Protein AF-A0A3M0IWQ0-F1 (afdb_monomer_lite)

Structure (mmCIF, N/CA/C/O backbone):
data_AF-A0A3M0IWQ0-F1
#
_entry.id   AF-A0A3M0IWQ0-F1
#
loop_
_atom_site.group_PDB
_atom_site.id
_atom_site.type_symbol
_atom_site.label_atom_id
_atom_site.label_alt_id
_atom_site.label_comp_id
_atom_site.label_asym_id
_atom_site.label_entity_id
_atom_site.label_seq_id
_atom_site.pdbx_PDB_ins_code
_atom_site.Cartn_x
_atom_site.Cartn_y
_atom_site.Cartn_z
_atom_site.occupancy
_atom_site.B_iso_or_equiv
_atom_site.auth_seq_id
_atom_site.auth_comp_id
_atom_site.auth_asym_id
_atom_site.auth_atom_id
_atom_site.pdbx_PDB_model_num
ATOM 1 N N . MET A 1 1 ? 61.496 66.766 -21.892 1.00 37.38 1 MET A N 1
ATOM 2 C CA . MET A 1 1 ? 60.465 66.316 -22.850 1.00 37.38 1 MET A CA 1
ATOM 3 C C . MET A 1 1 ? 60.950 65.043 -23.532 1.00 37.38 1 MET A C 1
ATOM 5 O O . MET A 1 1 ? 62.005 65.074 -24.144 1.00 37.38 1 MET A O 1
ATOM 9 N N . ALA A 1 2 ? 60.174 63.970 -23.352 1.00 43.50 2 ALA A N 1
ATOM 10 C CA . ALA A 1 2 ? 60.081 62.720 -24.117 1.00 43.50 2 ALA A CA 1
ATOM 11 C C . ALA A 1 2 ? 61.337 61.845 -24.341 1.00 43.50 2 ALA A C 1
ATOM 13 O O . ALA A 1 2 ? 62.188 62.083 -25.192 1.00 43.50 2 ALA A O 1
ATOM 14 N N . GLU A 1 3 ? 61.342 60.748 -23.589 1.00 39.88 3 GLU A N 1
ATOM 15 C CA . GLU A 1 3 ? 62.288 59.640 -23.549 1.00 39.88 3 GLU A CA 1
ATOM 16 C C . GLU A 1 3 ? 62.087 58.653 -24.719 1.00 39.88 3 GLU A C 1
ATOM 18 O O . GLU A 1 3 ? 60.965 58.367 -25.150 1.00 39.88 3 GLU A O 1
ATOM 23 N N . ARG A 1 4 ? 63.199 58.125 -25.246 1.00 42.75 4 ARG A N 1
ATOM 24 C CA . ARG A 1 4 ? 63.265 57.154 -26.352 1.00 42.75 4 ARG A CA 1
ATOM 25 C C . ARG A 1 4 ? 62.493 55.865 -26.026 1.00 42.75 4 ARG A C 1
ATOM 27 O O . ARG A 1 4 ? 62.907 55.090 -25.167 1.00 42.75 4 ARG A O 1
ATOM 34 N N . ARG A 1 5 ? 61.450 55.552 -26.805 1.00 49.12 5 ARG A N 1
ATOM 35 C CA . ARG A 1 5 ? 60.802 54.227 -26.804 1.00 49.12 5 ARG A CA 1
ATOM 36 C C . ARG A 1 5 ? 61.726 53.169 -27.420 1.00 49.12 5 ARG A C 1
ATOM 38 O O . ARG A 1 5 ? 62.010 53.195 -28.615 1.00 49.12 5 ARG A O 1
ATOM 45 N N . ARG A 1 6 ? 62.164 52.212 -26.597 1.00 47.81 6 ARG A N 1
ATOM 46 C CA . ARG A 1 6 ? 62.805 50.962 -27.031 1.00 47.81 6 ARG A CA 1
ATOM 47 C C . ARG A 1 6 ? 61.795 50.067 -27.756 1.00 47.81 6 ARG A C 1
ATOM 49 O O . ARG A 1 6 ? 60.733 49.762 -27.220 1.00 47.81 6 ARG A O 1
ATOM 56 N N . GLN A 1 7 ? 62.182 49.585 -28.935 1.00 51.59 7 GLN A N 1
ATOM 57 C CA . GLN A 1 7 ? 61.605 48.400 -29.567 1.00 51.59 7 GLN A CA 1
ATOM 58 C C . GLN A 1 7 ? 61.830 47.169 -28.676 1.00 51.59 7 GLN A C 1
ATOM 60 O O . GLN A 1 7 ? 62.952 46.909 -28.239 1.00 51.59 7 GLN A O 1
ATOM 65 N N . ARG A 1 8 ? 60.780 46.371 -28.466 1.00 42.50 8 ARG A N 1
ATOM 66 C CA . ARG A 1 8 ? 60.897 44.967 -28.059 1.00 42.50 8 ARG A CA 1
ATOM 67 C C . ARG A 1 8 ? 60.155 44.096 -29.071 1.00 42.50 8 ARG A C 1
ATOM 69 O O . ARG A 1 8 ? 58.931 44.073 -29.100 1.00 42.50 8 ARG A O 1
ATOM 76 N N . ARG A 1 9 ? 60.934 43.397 -29.902 1.00 49.44 9 ARG A N 1
ATOM 77 C CA . ARG A 1 9 ? 60.542 42.152 -30.576 1.00 49.44 9 ARG A CA 1
ATOM 78 C C . ARG A 1 9 ? 60.331 41.081 -29.498 1.00 49.44 9 ARG A C 1
ATOM 80 O O . ARG A 1 9 ? 61.220 40.892 -28.672 1.00 49.44 9 ARG A O 1
ATOM 87 N N . GLY A 1 10 ? 59.196 40.389 -29.532 1.00 42.06 10 GLY A N 1
ATOM 88 C CA . GLY A 1 10 ? 58.926 39.164 -28.772 1.00 42.06 10 GLY A CA 1
ATOM 89 C C . GLY A 1 10 ? 58.498 38.045 -29.737 1.00 42.06 10 GLY A C 1
ATOM 90 O O . GLY A 1 10 ? 57.738 38.346 -30.658 1.00 42.06 10 GLY A O 1
ATOM 91 N N . PRO A 1 11 ? 59.020 36.811 -29.608 1.00 47.66 11 PRO A N 1
ATOM 92 C CA . PRO A 1 11 ? 58.882 35.750 -30.610 1.00 47.66 11 PRO A CA 1
ATOM 93 C C . PRO A 1 11 ? 57.667 34.831 -30.388 1.00 47.66 11 PRO A C 1
ATOM 95 O O . PRO A 1 11 ? 57.189 34.713 -29.268 1.00 47.66 11 PRO A O 1
ATOM 98 N N . GLY A 1 12 ? 57.269 34.145 -31.474 1.00 43.75 12 GLY A N 1
ATOM 99 C CA . GLY A 1 12 ? 56.765 32.757 -31.545 1.00 43.75 12 GLY A CA 1
ATOM 100 C C . GLY A 1 12 ? 55.550 32.397 -30.678 1.00 43.75 12 GLY A C 1
ATOM 101 O O . GLY A 1 12 ? 55.627 32.357 -29.464 1.00 43.75 12 GLY A O 1
ATOM 102 N N . GLY A 1 13 ? 54.385 32.058 -31.225 1.00 57.12 13 GLY A N 1
ATOM 103 C CA . GLY A 1 13 ? 54.230 31.021 -32.242 1.00 57.12 13 GLY A CA 1
ATOM 104 C C . GLY A 1 13 ? 54.099 29.638 -31.595 1.00 57.12 13 GLY A C 1
ATOM 105 O O . GLY A 1 13 ? 55.057 28.882 -31.589 1.00 57.12 13 GLY A O 1
ATOM 106 N N . GLY A 1 14 ? 52.903 29.355 -31.063 1.00 56.69 14 GLY A N 1
ATOM 107 C CA . GLY A 1 14 ? 52.208 28.060 -31.093 1.00 56.69 14 GLY A CA 1
ATOM 108 C C . GLY A 1 14 ? 52.887 26.807 -30.528 1.00 56.69 14 GLY A C 1
ATOM 109 O O . GLY A 1 14 ? 53.815 26.280 -31.127 1.00 56.69 14 GLY A O 1
ATOM 110 N N . ARG A 1 15 ? 52.279 26.236 -29.473 1.00 59.25 15 ARG A N 1
ATOM 111 C CA . ARG A 1 15 ? 51.846 24.819 -29.364 1.00 59.25 15 ARG A CA 1
ATOM 112 C C . ARG A 1 15 ? 51.440 24.500 -27.917 1.00 59.25 15 ARG A C 1
ATOM 114 O O . ARG A 1 15 ? 52.221 23.966 -27.144 1.00 59.25 15 ARG A O 1
ATOM 121 N N . ALA A 1 16 ? 50.190 24.795 -27.567 1.00 53.25 16 ALA A N 1
ATOM 122 C CA . ALA A 1 16 ? 49.563 24.375 -26.308 1.00 53.25 16 ALA A CA 1
ATOM 123 C C . ALA A 1 16 ? 48.315 23.515 -26.587 1.00 53.25 16 ALA A C 1
ATOM 125 O O . ALA A 1 16 ? 47.243 23.746 -26.043 1.00 53.25 16 ALA A O 1
ATOM 126 N N . LEU A 1 17 ? 48.446 22.539 -27.491 1.00 55.97 17 LEU A N 1
ATOM 127 C CA . LEU A 1 17 ? 47.369 21.616 -27.867 1.00 55.97 17 LEU A CA 1
ATOM 128 C C . LEU A 1 17 ? 47.267 20.297 -27.057 1.00 55.97 17 LEU A C 1
ATOM 130 O O . LEU A 1 17 ? 46.239 19.645 -27.215 1.00 55.97 17 LEU A O 1
ATOM 134 N N . PRO A 1 18 ? 48.212 19.855 -26.189 1.00 57.06 18 PRO A N 1
ATOM 135 C CA . PRO A 1 18 ? 48.059 18.534 -25.568 1.00 57.06 18 PRO A CA 1
ATOM 136 C C . PRO A 1 18 ? 47.110 18.529 -24.356 1.00 57.06 18 PRO A C 1
ATOM 138 O O . PRO A 1 18 ? 46.423 17.538 -24.132 1.00 57.06 18 PRO A O 1
ATOM 141 N N . ALA A 1 19 ? 47.013 19.628 -23.597 1.00 57.28 19 ALA A N 1
ATOM 142 C CA . ALA A 1 19 ? 46.217 19.665 -22.363 1.00 57.28 19 ALA A CA 1
ATOM 143 C C . ALA A 1 19 ? 44.699 19.741 -22.615 1.00 57.28 19 ALA A C 1
ATOM 145 O O . ALA A 1 19 ? 43.927 19.072 -21.934 1.00 57.28 19 ALA A O 1
ATOM 146 N N . ALA A 1 20 ? 44.266 20.498 -23.630 1.00 57.91 20 ALA A N 1
ATOM 147 C CA . ALA A 1 20 ? 42.854 20.568 -24.011 1.00 57.91 20 ALA A CA 1
ATOM 148 C C . ALA A 1 20 ? 42.350 19.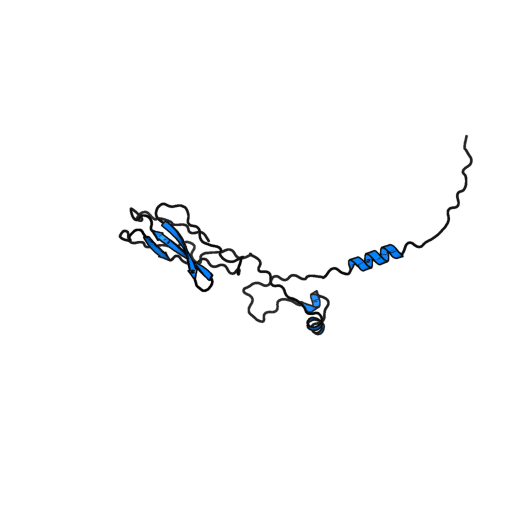234 -24.596 1.00 57.91 20 ALA A C 1
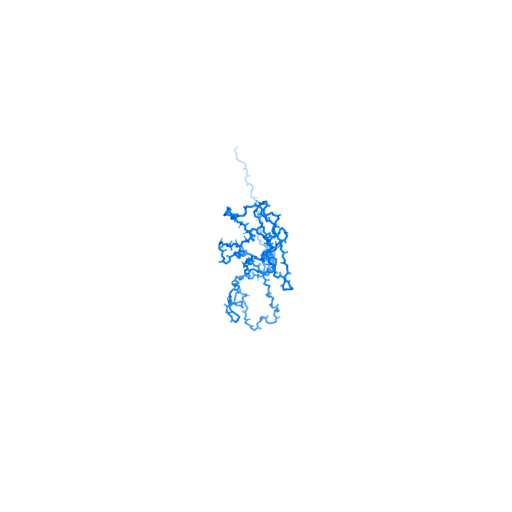ATOM 150 O O . ALA A 1 20 ? 41.227 18.825 -24.316 1.00 57.91 20 ALA A O 1
ATOM 151 N N . LEU A 1 21 ? 43.200 18.517 -25.343 1.00 57.03 21 LEU A N 1
ATOM 152 C CA . LEU A 1 21 ? 42.864 17.202 -25.897 1.00 57.03 21 LEU A CA 1
ATOM 153 C C . LEU A 1 21 ? 42.674 16.141 -24.798 1.00 57.03 21 LEU A C 1
ATOM 155 O O . LEU A 1 21 ? 41.766 15.318 -24.884 1.00 57.03 21 LEU A O 1
ATOM 159 N N . LEU A 1 22 ? 43.512 16.184 -23.755 1.00 57.31 22 LEU A N 1
ATOM 160 C CA . LEU A 1 22 ? 43.433 15.285 -22.598 1.00 57.31 22 LEU A CA 1
ATOM 161 C C . LEU A 1 22 ? 42.191 15.551 -21.733 1.00 57.31 22 LEU A C 1
ATOM 163 O O . LEU A 1 22 ? 41.568 14.603 -21.261 1.00 57.31 22 LEU A O 1
ATOM 167 N N . LEU A 1 23 ? 41.777 16.814 -21.587 1.00 55.50 23 LEU A N 1
ATOM 168 C CA . LEU A 1 23 ? 40.557 17.174 -20.857 1.00 55.50 23 LEU A CA 1
ATOM 169 C C . LEU A 1 23 ? 39.285 16.689 -21.583 1.00 55.50 23 LEU A C 1
ATOM 171 O O . LEU A 1 23 ? 38.372 16.169 -20.948 1.00 55.50 23 LEU A O 1
ATOM 175 N N . CYS A 1 24 ? 39.250 16.762 -22.921 1.00 57.12 24 CYS A N 1
ATOM 176 C CA . CYS A 1 24 ? 38.143 16.227 -23.725 1.00 57.12 24 CYS A CA 1
ATOM 177 C C . CYS A 1 24 ? 38.021 14.695 -23.657 1.00 57.12 24 CYS A C 1
ATOM 179 O O . CYS A 1 24 ? 36.914 14.165 -23.757 1.00 57.12 24 CYS A O 1
ATOM 181 N N . LEU A 1 25 ? 39.140 13.982 -23.480 1.00 55.84 25 LEU A N 1
ATOM 182 C CA . LEU A 1 25 ? 39.154 12.525 -23.312 1.00 55.84 25 LEU A CA 1
ATOM 183 C C . LEU A 1 25 ? 38.606 12.091 -21.944 1.00 55.84 25 LEU A C 1
ATOM 185 O O . LEU A 1 25 ? 38.001 11.028 -21.849 1.00 55.84 25 LEU A O 1
ATOM 189 N N . TRP A 1 26 ? 38.755 12.918 -20.906 1.00 50.62 26 TRP A N 1
ATOM 190 C CA . TRP A 1 26 ? 38.208 12.642 -19.571 1.00 50.62 26 TRP A CA 1
ATOM 191 C C . TRP A 1 26 ? 36.721 12.992 -19.421 1.00 50.62 26 TRP A C 1
ATOM 193 O O . TRP A 1 26 ? 36.046 12.395 -18.589 1.00 50.62 26 TRP A O 1
ATOM 203 N N . CYS A 1 27 ? 36.164 13.874 -20.256 1.00 55.34 27 CYS A N 1
ATOM 204 C CA . CYS A 1 27 ? 34.731 14.198 -20.209 1.00 55.34 27 CYS A CA 1
ATOM 205 C C . CYS A 1 27 ? 33.805 13.098 -20.763 1.00 55.34 27 CYS A C 1
ATOM 207 O O . CYS A 1 27 ? 32.608 13.140 -20.503 1.00 55.34 27 CYS A O 1
ATOM 209 N N . ARG A 1 28 ? 34.314 12.127 -21.535 1.00 52.53 28 ARG A N 1
ATOM 210 C CA . ARG A 1 28 ? 33.475 11.135 -22.245 1.00 52.53 28 ARG A CA 1
ATOM 211 C C . ARG A 1 28 ? 33.189 9.839 -21.482 1.00 52.53 28 ARG A C 1
ATOM 213 O O . ARG A 1 28 ? 32.497 8.983 -22.016 1.00 52.53 28 ARG A O 1
ATOM 220 N N . ALA A 1 29 ? 33.709 9.671 -20.269 1.00 57.00 29 ALA A N 1
ATOM 221 C CA . ALA A 1 29 ? 33.564 8.425 -19.509 1.00 57.00 29 ALA A CA 1
ATOM 222 C C . ALA A 1 29 ? 32.453 8.469 -18.440 1.00 57.00 29 ALA A C 1
ATOM 224 O O . ALA A 1 29 ? 32.480 7.678 -17.500 1.00 57.00 29 ALA A O 1
ATOM 225 N N . ALA A 1 30 ? 31.486 9.386 -18.547 1.00 58.66 30 ALA A N 1
ATOM 226 C CA . ALA A 1 30 ? 30.302 9.338 -17.695 1.00 58.66 30 ALA A CA 1
ATOM 227 C C . ALA A 1 30 ? 29.366 8.234 -18.210 1.00 58.66 30 ALA A C 1
ATOM 229 O O . ALA A 1 30 ? 28.894 8.298 -19.341 1.00 58.66 30 ALA A O 1
ATOM 230 N N . ALA A 1 31 ? 29.126 7.208 -17.392 1.00 64.94 31 ALA A N 1
ATOM 231 C CA . ALA A 1 31 ? 28.101 6.211 -17.669 1.00 64.94 31 ALA A CA 1
ATOM 232 C C . ALA A 1 31 ? 26.730 6.906 -17.687 1.00 64.94 31 ALA A C 1
ATOM 234 O O . ALA A 1 31 ? 26.297 7.465 -16.678 1.00 64.94 31 ALA A O 1
ATOM 235 N N . GLU A 1 32 ? 26.071 6.908 -18.841 1.00 68.62 32 GLU A N 1
ATOM 236 C CA . GLU A 1 32 ? 24.767 7.540 -19.016 1.00 68.62 32 GLU A CA 1
ATOM 237 C C . GLU A 1 32 ? 23.686 6.627 -18.420 1.00 68.62 32 GLU A C 1
ATOM 239 O O . GLU A 1 32 ? 23.392 5.550 -18.938 1.00 68.62 32 GLU A O 1
ATOM 244 N N . ARG A 1 33 ? 23.146 7.019 -17.259 1.00 77.69 33 ARG A N 1
ATOM 245 C CA . ARG A 1 33 ? 22.050 6.309 -16.585 1.00 77.69 33 ARG A CA 1
ATOM 246 C C . ARG A 1 33 ? 20.725 6.919 -17.030 1.00 77.69 33 ARG A C 1
ATOM 248 O O . ARG A 1 33 ? 20.397 8.026 -16.607 1.00 77.69 33 ARG A O 1
ATOM 255 N N . VAL A 1 34 ? 19.954 6.187 -17.828 1.00 83.06 34 VAL A N 1
ATOM 256 C CA . VAL A 1 34 ? 18.584 6.583 -18.188 1.00 83.06 34 VAL A CA 1
ATOM 257 C C . VAL A 1 34 ? 17.629 6.187 -17.056 1.00 83.06 34 VAL A C 1
ATOM 259 O O . VAL A 1 34 ? 17.827 5.160 -16.405 1.00 83.06 34 VAL A O 1
ATOM 262 N N . ARG A 1 35 ? 16.620 7.020 -16.781 1.00 85.19 35 ARG A N 1
ATOM 263 C CA . ARG A 1 35 ? 15.571 6.756 -15.784 1.00 85.19 35 ARG A CA 1
ATOM 264 C C . ARG A 1 35 ? 14.208 6.743 -16.471 1.00 85.19 35 ARG A C 1
ATOM 266 O O . ARG A 1 35 ? 13.936 7.633 -17.271 1.00 85.19 35 ARG A O 1
ATOM 273 N N . TYR A 1 36 ? 13.369 5.776 -16.116 1.00 84.50 36 TYR A N 1
ATOM 274 C CA . TYR A 1 36 ? 11.970 5.695 -16.539 1.00 84.50 36 TYR A CA 1
ATOM 275 C C . TYR A 1 36 ? 11.090 5.595 -15.301 1.00 84.50 36 TYR A C 1
ATOM 277 O O . TYR A 1 36 ? 11.491 4.971 -14.321 1.00 84.50 36 TYR A O 1
ATOM 285 N N . ALA A 1 37 ? 9.908 6.200 -15.368 1.00 83.44 37 ALA A N 1
ATOM 286 C CA . ALA A 1 37 ? 8.831 5.952 -14.422 1.00 83.44 37 ALA A CA 1
ATOM 287 C C . ALA A 1 37 ? 7.910 4.906 -15.053 1.00 83.44 37 ALA A C 1
ATOM 289 O O . ALA A 1 37 ? 7.412 5.110 -16.162 1.00 83.44 37 ALA A O 1
ATOM 290 N N . ILE A 1 38 ? 7.760 3.769 -14.384 1.00 84.56 38 ILE A N 1
ATOM 291 C CA . ILE A 1 38 ? 6.879 2.685 -14.809 1.00 84.56 38 ILE A CA 1
ATOM 292 C C . ILE A 1 38 ? 5.766 2.644 -13.768 1.00 84.56 38 ILE A C 1
ATOM 294 O O . ILE A 1 38 ? 6.087 2.327 -12.627 1.00 84.56 38 ILE A O 1
ATOM 298 N N . PRO A 1 39 ? 4.512 2.973 -14.121 1.00 82.56 39 PRO A N 1
ATOM 299 C CA . PRO A 1 39 ? 3.415 2.827 -13.177 1.00 82.56 39 PRO A CA 1
ATOM 300 C C . PRO A 1 39 ? 3.248 1.348 -12.817 1.00 82.56 39 PRO A C 1
ATOM 302 O O . PRO A 1 39 ? 3.332 0.476 -13.685 1.00 82.56 39 PRO A O 1
ATOM 305 N N . GLU A 1 40 ? 3.018 1.057 -11.548 1.00 74.62 40 GLU A N 1
ATOM 306 C CA . GLU A 1 40 ? 2.861 -0.289 -11.000 1.00 74.62 40 GLU A CA 1
ATOM 307 C C . GLU A 1 40 ? 1.602 -0.999 -11.521 1.00 74.62 40 GLU A C 1
ATOM 309 O O . GLU A 1 40 ? 1.581 -2.224 -11.638 1.00 74.62 40 GLU A O 1
ATOM 314 N N . GLU A 1 41 ? 0.592 -0.236 -11.955 1.00 77.56 41 GLU A N 1
ATOM 315 C CA . GLU A 1 41 ? -0.617 -0.742 -12.622 1.00 77.56 41 GLU A CA 1
ATOM 316 C C . GLU A 1 41 ? -0.353 -1.277 -14.044 1.00 77.56 41 GLU A C 1
ATOM 318 O O . GLU A 1 41 ? -1.253 -1.790 -14.721 1.00 77.56 41 GLU A O 1
ATOM 323 N N . LEU A 1 42 ? 0.877 -1.136 -14.547 1.00 84.69 42 LEU A N 1
ATOM 324 C CA . LEU A 1 42 ? 1.211 -1.511 -15.908 1.00 84.69 42 LEU A CA 1
ATOM 325 C C . LEU A 1 42 ? 1.198 -3.038 -16.080 1.00 84.69 42 LEU A C 1
ATOM 327 O O . LEU A 1 42 ? 1.993 -3.773 -15.495 1.00 84.69 42 LEU A O 1
ATOM 331 N N . ALA A 1 43 ? 0.323 -3.524 -16.963 1.00 86.81 43 ALA A N 1
ATOM 332 C CA . ALA A 1 43 ? 0.188 -4.951 -17.236 1.00 86.81 43 ALA A CA 1
ATOM 333 C C . ALA A 1 43 ? 1.500 -5.579 -17.742 1.00 86.81 43 ALA A C 1
ATOM 335 O O . ALA A 1 43 ? 2.239 -4.984 -18.538 1.00 86.81 43 ALA A O 1
ATOM 336 N N . ALA A 1 44 ? 1.752 -6.829 -17.347 1.00 87.06 44 ALA A N 1
ATOM 337 C CA . ALA A 1 44 ? 2.905 -7.585 -17.819 1.00 87.06 44 ALA A CA 1
ATOM 338 C C . ALA A 1 44 ? 2.927 -7.670 -19.359 1.00 87.06 44 ALA A C 1
ATOM 340 O O . ALA A 1 44 ? 1.931 -8.011 -19.995 1.00 87.06 44 ALA A O 1
ATOM 341 N N . GLY A 1 45 ? 4.085 -7.368 -19.954 1.00 87.06 45 GLY A N 1
ATOM 342 C CA . GLY A 1 45 ? 4.265 -7.317 -21.411 1.00 87.06 45 GLY A CA 1
ATOM 343 C C . GLY A 1 45 ? 4.022 -5.942 -22.045 1.00 87.06 45 GLY A C 1
ATOM 344 O O . GLY A 1 45 ? 4.155 -5.809 -23.261 1.00 87.06 45 GLY A O 1
ATOM 345 N N . SER A 1 46 ? 3.707 -4.918 -21.250 1.00 88.88 46 SER A N 1
ATOM 346 C CA . SER A 1 46 ? 3.577 -3.542 -21.737 1.00 88.88 46 SER A CA 1
ATOM 347 C C . SER A 1 46 ? 4.914 -2.928 -22.169 1.00 88.88 46 SER A C 1
ATOM 349 O O . SER A 1 46 ? 5.983 -3.257 -21.650 1.00 88.88 46 SER A O 1
ATOM 351 N N . LEU A 1 47 ? 4.852 -1.995 -23.122 1.00 88.31 47 LEU A N 1
ATOM 352 C CA . LEU A 1 47 ? 6.014 -1.270 -23.634 1.00 88.31 47 LEU A CA 1
ATOM 353 C C . LEU A 1 47 ? 6.359 -0.083 -22.719 1.00 88.31 47 LEU A C 1
ATOM 355 O O . LEU A 1 47 ? 5.588 0.866 -22.628 1.00 88.31 47 LEU A O 1
ATOM 359 N N . VAL A 1 48 ? 7.544 -0.111 -22.108 1.00 85.12 48 VAL A N 1
ATOM 360 C CA . VAL A 1 48 ? 8.034 0.942 -21.192 1.00 85.12 48 VAL A CA 1
ATOM 361 C C . VAL A 1 48 ? 8.750 2.091 -21.921 1.00 85.12 48 VAL A C 1
ATOM 363 O O . VAL A 1 48 ? 8.754 3.225 -21.453 1.00 85.12 48 VAL A O 1
ATOM 366 N N . GLY A 1 49 ? 9.351 1.826 -23.084 1.00 86.00 49 GLY A N 1
ATOM 367 C CA . GLY A 1 49 ? 10.059 2.843 -23.866 1.00 86.00 49 GLY A CA 1
ATOM 368 C C . GLY A 1 49 ? 11.145 2.266 -24.779 1.00 86.00 49 GLY A C 1
ATOM 369 O O . GLY A 1 49 ? 11.431 1.065 -24.732 1.00 86.00 49 GLY A O 1
ATOM 370 N N . PRO A 1 50 ? 11.765 3.097 -25.634 1.00 88.94 50 PRO A N 1
ATOM 371 C CA . PRO A 1 50 ? 12.768 2.659 -26.600 1.00 88.94 50 PRO A CA 1
ATOM 372 C C . PRO A 1 50 ? 14.182 2.574 -25.985 1.00 88.94 50 PRO A C 1
ATOM 374 O O . PRO A 1 50 ? 15.121 3.167 -26.510 1.00 88.94 50 PRO A O 1
ATOM 377 N N . LEU A 1 51 ? 14.353 1.773 -24.922 1.00 87.06 51 LEU A N 1
ATOM 378 C CA . LEU A 1 51 ? 15.580 1.672 -24.103 1.00 87.06 51 LEU A CA 1
ATOM 379 C C . LEU A 1 51 ? 16.890 1.585 -24.903 1.00 87.06 51 LEU A C 1
ATOM 381 O O . LEU A 1 51 ? 17.867 2.253 -24.574 1.00 87.06 51 LEU A O 1
ATOM 385 N N . ALA A 1 52 ? 16.922 0.767 -25.961 1.00 86.88 52 ALA A N 1
ATOM 386 C CA . ALA A 1 52 ? 18.116 0.616 -26.793 1.00 86.88 52 ALA A CA 1
ATOM 387 C C . ALA A 1 52 ? 18.504 1.941 -27.467 1.00 86.88 52 ALA A C 1
ATOM 389 O O . ALA A 1 52 ? 19.658 2.352 -27.405 1.00 86.88 52 ALA A O 1
ATOM 390 N N . ARG A 1 53 ? 17.521 2.643 -28.048 1.00 87.69 53 ARG A N 1
ATOM 391 C CA . ARG A 1 53 ? 17.747 3.903 -28.768 1.00 87.69 53 ARG A CA 1
ATOM 392 C C . ARG A 1 53 ? 18.186 5.015 -27.829 1.00 87.69 53 ARG A C 1
ATOM 394 O O . ARG A 1 53 ? 19.087 5.764 -28.190 1.00 87.69 53 ARG A O 1
ATOM 401 N N . ASP A 1 54 ? 17.593 5.080 -26.643 1.00 88.94 54 ASP A N 1
ATOM 402 C CA . ASP A 1 54 ? 17.897 6.120 -25.656 1.00 88.94 54 ASP A CA 1
ATOM 403 C C . ASP A 1 54 ? 19.306 5.947 -25.062 1.00 88.94 54 ASP A C 1
ATOM 405 O O . ASP A 1 54 ? 19.934 6.922 -24.666 1.00 88.94 54 ASP A O 1
ATOM 409 N N . LEU A 1 55 ? 19.850 4.724 -25.090 1.00 85.38 55 LEU A N 1
ATOM 410 C CA . LEU A 1 55 ? 21.253 4.427 -24.771 1.00 85.38 55 LEU A CA 1
ATOM 411 C C . LEU A 1 55 ? 22.202 4.541 -25.982 1.00 85.38 55 LEU A C 1
ATOM 413 O O . LEU A 1 55 ? 23.398 4.278 -25.850 1.00 85.38 55 LEU A O 1
ATOM 417 N N . GLY A 1 56 ? 21.690 4.878 -27.171 1.00 87.38 56 GLY A N 1
ATOM 418 C CA . GLY A 1 56 ? 22.468 4.905 -28.414 1.00 87.38 56 GLY A CA 1
ATOM 419 C C . GLY A 1 56 ? 22.943 3.524 -28.889 1.00 87.38 56 GLY A C 1
ATOM 420 O O . GLY A 1 56 ? 23.939 3.438 -29.604 1.00 87.38 56 GLY A O 1
ATOM 421 N N . LEU A 1 57 ? 22.255 2.458 -28.474 1.00 87.50 57 LEU A N 1
ATOM 422 C CA . LEU A 1 57 ? 22.559 1.059 -28.777 1.00 87.50 57 LEU A CA 1
ATOM 423 C C . LEU A 1 57 ? 21.522 0.454 -29.730 1.00 87.50 57 LEU A C 1
ATOM 425 O O . LEU A 1 57 ? 20.364 0.879 -29.791 1.00 87.50 57 LEU A O 1
ATOM 429 N N . SER A 1 58 ? 21.908 -0.603 -30.439 1.00 88.75 58 SER A N 1
ATOM 430 C CA . SER A 1 58 ? 20.953 -1.484 -31.113 1.00 88.75 58 SER A CA 1
ATOM 431 C C . SER A 1 58 ? 20.514 -2.643 -30.204 1.00 88.75 58 SER A C 1
ATOM 433 O O . SER A 1 58 ? 21.168 -2.982 -29.216 1.00 88.75 58 SER A O 1
ATOM 435 N N . ALA A 1 59 ? 19.358 -3.250 -30.499 1.00 85.75 59 ALA A N 1
ATOM 436 C CA . ALA A 1 59 ? 18.777 -4.303 -29.657 1.00 85.75 59 ALA A CA 1
ATOM 437 C C . ALA A 1 59 ? 19.688 -5.544 -29.524 1.00 85.75 59 ALA A C 1
ATOM 439 O O . ALA A 1 59 ? 19.659 -6.226 -28.502 1.00 85.75 59 ALA A O 1
ATOM 440 N N . ASP A 1 60 ? 20.517 -5.808 -30.532 1.00 89.19 60 ASP A N 1
ATOM 441 C CA . ASP A 1 60 ? 21.518 -6.876 -30.571 1.00 89.19 60 ASP A CA 1
ATOM 442 C C . ASP A 1 60 ? 22.775 -6.586 -29.729 1.00 89.19 60 ASP A C 1
ATOM 444 O O . ASP A 1 60 ? 23.458 -7.521 -29.314 1.00 89.19 60 ASP A O 1
ATOM 448 N N . GLU A 1 61 ? 23.060 -5.321 -29.400 1.00 87.88 61 GLU A N 1
ATOM 449 C CA . GLU A 1 61 ? 24.192 -4.949 -28.541 1.00 87.88 61 GLU A CA 1
ATOM 450 C C . GLU A 1 61 ? 23.887 -5.089 -27.041 1.00 87.88 61 GLU A C 1
ATOM 452 O O . GLU A 1 61 ? 24.810 -5.241 -26.231 1.00 87.88 61 GLU A O 1
ATOM 457 N N . LEU A 1 62 ? 22.608 -5.045 -26.649 1.00 84.62 62 LEU A N 1
ATOM 458 C CA . LEU A 1 62 ? 22.198 -5.075 -25.238 1.00 84.62 62 LEU A CA 1
ATOM 459 C C . LEU A 1 62 ? 22.684 -6.332 -24.486 1.00 84.62 62 LEU A C 1
ATOM 461 O O . LEU A 1 62 ? 23.222 -6.177 -23.382 1.00 84.62 62 LEU A O 1
ATOM 465 N N . PRO A 1 63 ? 22.574 -7.560 -25.044 1.00 85.81 63 PRO A N 1
ATOM 466 C CA . PRO A 1 63 ? 23.049 -8.769 -24.369 1.00 85.81 63 PRO A CA 1
ATOM 467 C C . PRO A 1 63 ? 24.570 -8.779 -24.185 1.00 85.81 63 PRO A C 1
ATOM 469 O O . PRO A 1 63 ? 25.069 -9.174 -23.131 1.00 85.81 63 PRO A O 1
ATOM 472 N N . ALA A 1 64 ? 25.319 -8.301 -25.185 1.00 87.19 64 ALA A N 1
ATOM 473 C CA . ALA A 1 64 ? 26.780 -8.269 -25.150 1.00 87.19 64 ALA A CA 1
ATOM 474 C C . ALA A 1 64 ? 27.318 -7.303 -24.080 1.00 87.19 64 ALA A C 1
ATOM 476 O O . ALA A 1 64 ? 28.362 -7.553 -23.477 1.00 87.19 64 ALA A O 1
ATOM 477 N N . ARG A 1 65 ? 26.584 -6.216 -23.814 1.00 84.31 65 ARG A N 1
ATOM 478 C CA . ARG A 1 65 ? 26.957 -5.174 -22.845 1.00 84.31 65 ARG A CA 1
ATOM 479 C C . ARG A 1 65 ? 26.438 -5.421 -21.427 1.00 84.31 65 ARG A C 1
ATOM 481 O O . ARG A 1 65 ? 26.700 -4.598 -20.555 1.00 84.31 65 ARG A O 1
ATOM 488 N N . LYS A 1 66 ? 25.755 -6.549 -21.180 1.00 85.69 66 LYS A N 1
ATOM 489 C CA . LYS A 1 66 ? 25.188 -6.919 -19.870 1.00 85.69 66 LYS A CA 1
ATOM 490 C C . LYS A 1 66 ? 24.334 -5.794 -19.272 1.00 85.69 66 LYS A C 1
ATOM 492 O O . LYS A 1 66 ? 24.576 -5.377 -18.140 1.00 85.69 66 LYS A O 1
ATOM 497 N N . LEU A 1 67 ? 23.368 -5.291 -20.047 1.00 83.56 67 LEU A N 1
ATOM 498 C CA . LEU A 1 67 ? 22.431 -4.269 -19.575 1.00 83.56 67 LEU A CA 1
ATOM 499 C C . LEU A 1 67 ? 21.831 -4.687 -18.222 1.00 83.56 67 LEU A C 1
ATOM 501 O O . LEU A 1 67 ? 21.260 -5.770 -18.103 1.00 83.56 67 LEU A O 1
ATOM 505 N N . GLN A 1 68 ? 21.963 -3.822 -17.218 1.00 84.19 68 GLN A N 1
ATOM 506 C CA . GLN A 1 68 ? 21.331 -4.002 -15.917 1.00 84.19 68 GLN A CA 1
ATOM 507 C C . GLN A 1 68 ? 20.153 -3.048 -15.796 1.00 84.19 68 GLN A C 1
ATOM 509 O O . GLN A 1 68 ? 20.287 -1.851 -16.049 1.00 84.19 68 GLN A O 1
ATOM 514 N N . VAL A 1 69 ? 19.015 -3.590 -15.381 1.00 84.00 69 VAL A N 1
ATOM 515 C CA . VAL A 1 69 ? 17.833 -2.813 -15.025 1.00 84.00 69 VAL A CA 1
ATOM 516 C C . VAL A 1 69 ? 17.718 -2.868 -13.511 1.00 84.00 69 VAL A C 1
ATOM 518 O O . VAL A 1 69 ? 17.559 -3.944 -12.940 1.00 84.00 69 VAL A O 1
ATOM 521 N N . ALA A 1 70 ? 17.854 -1.712 -12.871 1.00 84.25 70 ALA A N 1
ATOM 522 C CA . ALA A 1 70 ? 17.545 -1.550 -11.460 1.00 84.25 70 ALA A CA 1
ATOM 523 C C . ALA A 1 70 ? 16.126 -0.996 -11.357 1.00 84.25 70 ALA A C 1
ATOM 525 O O . ALA A 1 70 ? 15.809 0.003 -12.002 1.00 84.25 70 ALA A O 1
ATOM 526 N N . ILE A 1 71 ? 15.292 -1.669 -10.573 1.00 82.81 71 ILE A N 1
ATOM 527 C CA . ILE A 1 71 ? 13.943 -1.213 -10.257 1.00 82.81 71 ILE A CA 1
ATOM 528 C C . ILE A 1 71 ? 14.033 -0.587 -8.870 1.00 82.81 71 ILE A C 1
ATOM 530 O O . ILE A 1 71 ? 14.413 -1.254 -7.909 1.00 82.81 71 ILE A O 1
ATOM 534 N N . GLU A 1 72 ? 13.762 0.710 -8.804 1.00 83.00 72 GLU A N 1
ATOM 535 C CA . GLU A 1 72 ? 13.654 1.466 -7.563 1.00 83.00 72 GLU A CA 1
ATOM 536 C C . GLU A 1 72 ? 12.177 1.822 -7.413 1.00 83.00 72 GLU A C 1
ATOM 538 O O . GLU A 1 72 ? 11.620 2.489 -8.283 1.00 83.00 72 GLU A O 1
ATOM 543 N N . ASP A 1 73 ? 11.557 1.333 -6.345 1.00 80.94 73 ASP A N 1
ATOM 544 C CA . ASP A 1 73 ? 10.198 1.715 -5.983 1.00 80.94 73 ASP A CA 1
ATOM 545 C C . ASP A 1 73 ? 10.204 3.160 -5.473 1.00 80.94 73 ASP A C 1
ATOM 547 O O . ASP A 1 73 ? 11.026 3.527 -4.619 1.00 80.94 73 ASP A O 1
ATOM 551 N N . VAL A 1 74 ? 9.334 3.991 -6.033 1.00 83.94 74 VAL A N 1
ATOM 552 C CA . VAL A 1 74 ? 9.183 5.392 -5.641 1.00 83.94 74 VAL A CA 1
ATOM 553 C C . VAL A 1 74 ? 7.945 5.466 -4.768 1.00 83.94 74 VAL A C 1
ATOM 555 O O . VAL A 1 74 ? 6.920 4.949 -5.162 1.00 83.94 74 VAL A O 1
ATOM 558 N N . ASN A 1 75 ? 8.044 6.104 -3.601 1.00 85.69 75 ASN A N 1
ATOM 559 C CA . ASN A 1 75 ? 6.882 6.294 -2.738 1.00 85.69 75 ASN A CA 1
ATOM 560 C C . ASN A 1 75 ? 6.011 7.434 -3.281 1.00 85.69 75 ASN A C 1
ATOM 562 O O . ASN A 1 75 ? 6.208 8.599 -2.912 1.00 85.69 75 ASN A O 1
ATOM 566 N N . ASP A 1 76 ? 5.149 7.120 -4.242 1.00 85.06 76 ASP A N 1
ATOM 567 C CA . ASP A 1 76 ? 4.163 8.038 -4.807 1.00 85.06 76 ASP A CA 1
ATOM 568 C C . ASP A 1 76 ? 2.713 7.642 -4.504 1.00 85.06 76 ASP A C 1
ATOM 570 O O . ASP A 1 76 ? 1.811 8.449 -4.762 1.00 85.06 76 ASP A O 1
ATOM 574 N N . ASN A 1 77 ? 2.490 6.500 -3.847 1.00 88.00 77 ASN A N 1
ATOM 575 C CA . ASN A 1 77 ? 1.192 6.118 -3.311 1.00 88.00 77 ASN A CA 1
ATOM 576 C C . ASN A 1 77 ? 1.108 6.360 -1.804 1.00 88.00 77 ASN A C 1
ATOM 578 O O . ASN A 1 77 ? 2.024 6.100 -1.033 1.00 88.00 77 ASN A O 1
ATOM 582 N N . ALA A 1 78 ? -0.034 6.892 -1.368 1.00 90.25 78 ALA A N 1
ATOM 583 C CA . ALA A 1 78 ? -0.323 7.064 0.047 1.00 90.25 78 ALA A CA 1
ATOM 584 C C . ALA A 1 78 ? -1.280 5.959 0.521 1.00 90.25 78 ALA A C 1
ATOM 586 O O . ALA A 1 78 ? -2.294 5.711 -0.149 1.00 90.25 78 ALA A O 1
ATOM 587 N N . PRO A 1 79 ? -1.029 5.360 1.700 1.00 93.06 79 PRO A N 1
ATOM 588 C CA . PRO A 1 79 ? -1.983 4.469 2.333 1.00 93.06 79 PRO A CA 1
ATOM 589 C C . PRO A 1 79 ? -3.355 5.127 2.483 1.00 93.06 79 PRO A C 1
ATOM 591 O O . PRO A 1 79 ? -3.463 6.271 2.935 1.00 93.06 79 PRO A O 1
ATOM 594 N N . HIS A 1 80 ? -4.413 4.404 2.132 1.00 91.88 80 HIS A N 1
ATOM 595 C CA . HIS A 1 80 ? -5.778 4.899 2.271 1.00 91.88 80 HIS A CA 1
ATOM 596 C C . HIS A 1 80 ? -6.764 3.783 2.609 1.00 91.88 80 HIS A C 1
ATOM 598 O O . HIS A 1 80 ? -6.628 2.638 2.190 1.00 91.88 80 HIS A O 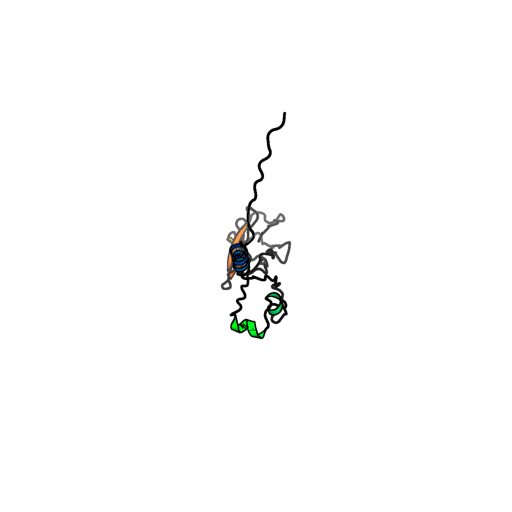1
ATOM 604 N N . PHE A 1 81 ? -7.806 4.122 3.364 1.00 91.00 81 PHE A N 1
ATOM 605 C CA . PHE A 1 81 ? -8.919 3.206 3.595 1.00 91.00 81 PHE A CA 1
ATOM 606 C C . PHE A 1 81 ? -9.908 3.279 2.432 1.00 91.00 81 PHE A C 1
ATOM 608 O O . PHE A 1 81 ? -10.285 4.368 2.001 1.00 91.00 81 PHE A O 1
ATOM 615 N N . LEU A 1 82 ? -10.427 2.126 2.001 1.00 87.56 82 LEU A N 1
ATOM 616 C CA . LEU A 1 82 ? -11.507 2.060 1.006 1.00 87.56 82 LEU A CA 1
ATOM 617 C C . LEU A 1 82 ? -12.785 2.791 1.452 1.00 87.56 82 LEU A C 1
ATOM 619 O O . LEU A 1 82 ? -13.602 3.201 0.628 1.00 87.56 82 LEU A O 1
ATOM 623 N N . LYS A 1 83 ? -12.987 2.920 2.768 1.00 85.62 83 LYS A N 1
ATOM 624 C CA . LYS A 1 83 ? -14.115 3.634 3.370 1.00 85.62 83 LYS A CA 1
ATOM 625 C C . LYS A 1 83 ? -13.594 4.772 4.235 1.00 85.62 83 LYS A C 1
ATOM 627 O O . LYS A 1 83 ? -12.892 4.536 5.211 1.00 85.62 83 LYS A O 1
ATOM 632 N N . GLU A 1 84 ? -14.045 5.989 3.948 1.00 76.69 84 GLU A N 1
ATOM 633 C CA . GLU A 1 84 ? -13.710 7.183 4.739 1.00 76.69 84 GLU A CA 1
ATOM 634 C C . GLU A 1 84 ? -14.268 7.138 6.173 1.00 76.69 84 GLU A C 1
ATOM 636 O O . GLU A 1 84 ? -13.793 7.846 7.060 1.00 76.69 84 GLU A O 1
ATOM 641 N N . ASN A 1 85 ? -15.311 6.336 6.413 1.00 77.75 85 ASN A N 1
ATOM 642 C CA . ASN A 1 85 ? -15.947 6.218 7.719 1.00 77.75 85 ASN A CA 1
ATOM 643 C C . ASN A 1 85 ? -16.334 4.765 8.006 1.00 77.75 85 ASN A C 1
ATOM 645 O O . ASN A 1 85 ? -17.214 4.196 7.353 1.00 77.75 85 ASN A O 1
ATOM 649 N N . ILE A 1 86 ? -15.680 4.178 9.005 1.00 74.25 86 ILE A N 1
ATOM 650 C CA . ILE A 1 86 ? -15.916 2.806 9.442 1.00 74.25 86 ILE A CA 1
ATOM 651 C C . ILE A 1 86 ? -16.852 2.857 10.649 1.00 74.25 86 ILE A C 1
ATOM 653 O O . ILE A 1 86 ? -16.469 3.270 11.743 1.00 74.25 86 ILE A O 1
ATOM 657 N N . ARG A 1 87 ? -18.108 2.448 10.448 1.00 74.31 87 ARG A N 1
ATOM 658 C CA . ARG A 1 87 ? -19.084 2.334 11.538 1.00 74.31 87 ARG A CA 1
ATOM 659 C C . ARG A 1 87 ? -18.895 1.006 12.255 1.00 74.31 87 ARG A C 1
ATOM 661 O O . ARG A 1 87 ? -19.025 -0.049 11.644 1.00 74.31 87 ARG A O 1
ATOM 668 N N . LEU A 1 88 ? -18.626 1.080 13.552 1.00 76.31 88 LEU A N 1
ATOM 669 C CA . LEU A 1 88 ? -18.499 -0.082 14.421 1.00 76.31 88 LEU A CA 1
ATOM 670 C C . LEU A 1 88 ? -19.743 -0.184 15.298 1.00 76.31 88 LEU A C 1
ATOM 672 O O . LEU A 1 88 ? -20.066 0.742 16.040 1.00 76.31 88 LEU A O 1
ATOM 676 N N . GLU A 1 89 ? -20.434 -1.315 15.218 1.00 76.69 89 GLU A N 1
ATOM 677 C CA . GLU A 1 89 ? -21.583 -1.616 16.069 1.00 76.69 89 GLU A CA 1
ATOM 678 C C . GLU A 1 89 ? -21.117 -2.487 17.234 1.00 76.69 89 GLU A C 1
ATOM 680 O O . GLU A 1 89 ? -20.861 -3.681 17.083 1.00 76.69 89 GLU A O 1
ATOM 685 N N . ILE A 1 90 ? -20.954 -1.872 18.405 1.00 79.50 90 ILE A N 1
ATOM 686 C CA . ILE A 1 90 ? -20.437 -2.546 19.597 1.00 79.50 90 ILE A CA 1
ATOM 687 C C . ILE A 1 90 ? -21.554 -2.630 20.621 1.00 79.50 90 ILE A C 1
ATOM 689 O O . ILE A 1 90 ? -22.109 -1.618 21.045 1.00 79.50 90 ILE A O 1
ATOM 693 N N . ILE A 1 91 ? -21.867 -3.853 21.039 1.00 81.25 91 ILE A N 1
ATOM 694 C CA . ILE A 1 91 ? -22.873 -4.097 22.068 1.00 81.25 91 ILE A CA 1
ATOM 695 C C . ILE A 1 91 ? -22.307 -3.618 23.409 1.00 81.25 91 ILE A C 1
ATOM 697 O O . ILE A 1 91 ? -21.181 -3.967 23.754 1.00 81.25 91 ILE A O 1
ATOM 701 N N . GLU A 1 92 ? -23.074 -2.869 24.199 1.00 78.56 92 GLU A N 1
ATOM 702 C CA . GLU A 1 92 ? -22.621 -2.348 25.502 1.00 78.56 92 GLU A CA 1
ATOM 703 C C . GLU A 1 92 ? -22.162 -3.460 26.466 1.00 78.56 92 GLU A C 1
ATOM 705 O O . GLU A 1 92 ? -21.225 -3.288 27.245 1.00 78.56 92 GLU A O 1
ATOM 710 N N . SER A 1 93 ? -22.777 -4.642 26.373 1.00 83.25 93 SER A N 1
ATOM 711 C CA . SER A 1 93 ? -22.408 -5.821 27.160 1.00 83.25 93 SER A CA 1
ATOM 712 C C . SER A 1 93 ? -21.086 -6.472 26.733 1.00 83.25 93 SER A C 1
ATOM 714 O O . SER A 1 93 ? -20.691 -7.480 27.319 1.00 83.25 93 SER A O 1
ATOM 716 N N . THR A 1 94 ? -20.418 -5.953 25.700 1.00 87.00 94 THR A N 1
ATOM 717 C CA . THR A 1 94 ? -19.119 -6.454 25.240 1.00 87.00 94 THR A CA 1
ATOM 718 C C . THR A 1 94 ? -18.081 -6.220 26.336 1.00 87.00 94 THR A C 1
ATOM 720 O O . THR A 1 94 ? -17.912 -5.083 26.762 1.00 87.00 94 THR A O 1
ATOM 723 N N . PRO A 1 95 ? -17.368 -7.247 26.821 1.00 89.94 95 PRO A N 1
ATOM 724 C CA . PRO A 1 95 ? -16.405 -7.069 27.900 1.00 89.94 95 PRO A CA 1
ATOM 725 C C . PRO A 1 95 ? -15.157 -6.292 27.438 1.00 89.94 95 PRO A C 1
ATOM 727 O O . PRO A 1 95 ? -14.752 -6.407 26.276 1.00 89.94 95 PRO A O 1
ATOM 730 N N . PRO A 1 96 ? -14.478 -5.559 28.343 1.00 90.56 96 PRO A N 1
ATOM 731 C CA . PRO A 1 96 ? -13.134 -5.056 28.078 1.00 90.56 96 PRO A CA 1
ATOM 732 C C . PRO A 1 96 ? -12.191 -6.189 27.648 1.00 90.56 96 PRO A C 1
ATOM 734 O O . PRO A 1 96 ? -12.263 -7.303 28.163 1.00 90.56 96 PRO A O 1
ATOM 737 N N . GLY A 1 97 ? -11.298 -5.896 26.709 1.00 91.19 97 GLY A N 1
ATOM 738 C CA . GLY A 1 97 ? -10.409 -6.854 26.057 1.00 91.19 97 GLY A CA 1
ATOM 739 C C . GLY A 1 97 ? -10.970 -7.433 24.757 1.00 91.19 97 GLY A C 1
ATOM 740 O O . GLY A 1 97 ? -10.222 -8.090 24.034 1.00 91.19 97 GLY A O 1
ATOM 741 N N . ALA A 1 98 ? -12.241 -7.176 24.427 1.00 91.81 98 ALA A N 1
ATOM 742 C CA . ALA A 1 98 ? -12.794 -7.536 23.126 1.00 91.81 98 ALA A CA 1
ATOM 743 C C . ALA A 1 98 ? -12.016 -6.866 21.985 1.00 91.81 98 ALA A C 1
ATOM 745 O O . ALA A 1 98 ? -11.598 -5.711 22.098 1.00 91.81 98 ALA A O 1
ATOM 746 N N . ARG A 1 99 ? -11.822 -7.616 20.898 1.00 92.44 99 ARG A N 1
ATOM 747 C CA . ARG A 1 99 ? -11.017 -7.228 19.737 1.00 92.44 99 ARG A CA 1
ATOM 748 C C . ARG A 1 99 ? -11.936 -7.112 18.532 1.00 92.44 99 ARG A C 1
ATOM 750 O O . ARG A 1 99 ? -12.729 -8.018 18.286 1.00 92.44 99 ARG A O 1
ATOM 757 N N . ILE A 1 100 ? -11.847 -5.999 17.821 1.00 89.12 100 ILE A N 1
ATOM 758 C CA . ILE A 1 100 ? -12.708 -5.678 16.685 1.00 89.12 100 ILE A CA 1
ATOM 759 C C . ILE A 1 100 ? -11.801 -5.418 15.490 1.00 89.12 100 ILE A C 1
ATOM 761 O O . ILE A 1 100 ? -10.982 -4.499 15.524 1.00 89.12 100 ILE A O 1
ATOM 765 N N . SER A 1 101 ? -11.927 -6.239 14.453 1.00 89.12 101 SER A N 1
ATOM 766 C CA . SER A 1 101 ? -11.191 -6.053 13.205 1.00 89.12 101 SER A CA 1
ATOM 767 C C . SER A 1 101 ? -11.724 -4.830 12.465 1.00 89.12 101 SER A C 1
ATOM 769 O O . SER A 1 101 ? -12.937 -4.644 12.356 1.00 89.12 101 SER A O 1
ATOM 771 N N . VAL A 1 102 ? -10.811 -4.005 11.969 1.00 89.06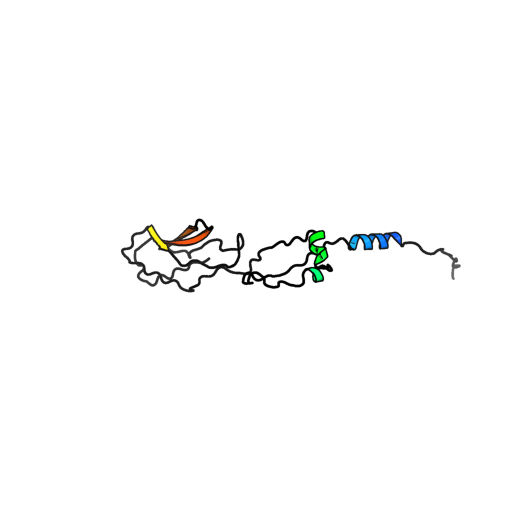 102 VAL A N 1
ATOM 772 C CA . VAL A 1 102 ? -11.117 -2.827 11.155 1.00 89.06 102 VAL A CA 1
ATOM 773 C C . VAL A 1 102 ? -10.639 -3.093 9.727 1.00 89.06 102 VAL A C 1
ATOM 775 O O . VAL A 1 102 ? -9.733 -3.903 9.522 1.00 89.06 102 VAL A O 1
ATOM 778 N N . ASP A 1 103 ? -11.277 -2.451 8.744 1.00 88.62 103 ASP A N 1
ATOM 779 C CA . ASP A 1 103 ? -10.847 -2.533 7.345 1.00 88.62 103 ASP A CA 1
ATOM 780 C C . ASP A 1 103 ? -9.358 -2.145 7.224 1.00 88.62 103 ASP A C 1
ATOM 782 O O . ASP A 1 103 ? -8.853 -1.286 7.951 1.00 88.62 103 ASP A O 1
ATOM 786 N N . VAL A 1 104 ? -8.648 -2.817 6.320 1.00 90.75 104 VAL A N 1
ATOM 787 C CA . VAL A 1 104 ? -7.214 -2.617 6.073 1.00 90.75 104 VAL A CA 1
ATOM 788 C C . VAL A 1 104 ? -7.030 -1.403 5.155 1.00 90.75 104 VAL A C 1
ATOM 790 O O . VAL A 1 104 ? -7.855 -1.166 4.273 1.00 90.75 104 VAL A O 1
ATOM 793 N N . ALA A 1 105 ? -5.969 -0.627 5.375 1.00 91.88 105 ALA A N 1
ATOM 794 C CA . ALA A 1 105 ? -5.556 0.420 4.448 1.00 91.88 105 ALA A CA 1
ATOM 795 C C . ALA A 1 105 ? -4.798 -0.187 3.261 1.00 91.88 105 ALA A C 1
ATOM 797 O O . ALA A 1 105 ? -3.968 -1.082 3.433 1.00 91.88 105 ALA A O 1
ATOM 798 N N . GLU A 1 106 ? -5.081 0.314 2.066 1.00 90.50 106 GLU A N 1
ATOM 799 C CA . GLU A 1 106 ? -4.448 -0.102 0.823 1.00 90.50 106 GLU A CA 1
ATOM 800 C C . GLU A 1 106 ? -3.351 0.888 0.438 1.00 90.50 106 GLU A C 1
ATOM 802 O O . GLU A 1 106 ? -3.523 2.104 0.527 1.00 90.50 106 GLU A O 1
ATOM 807 N N . ASP A 1 107 ? -2.213 0.340 0.031 1.00 91.31 107 ASP A N 1
ATOM 808 C CA . ASP A 1 107 ? -1.050 1.065 -0.459 1.00 91.31 107 ASP A CA 1
ATOM 809 C C . ASP A 1 107 ? -0.425 0.219 -1.572 1.00 91.31 107 ASP A C 1
ATOM 811 O O . ASP A 1 107 ? -0.140 -0.966 -1.360 1.00 91.31 107 ASP A O 1
ATOM 815 N N . ALA A 1 108 ? -0.297 0.801 -2.764 1.00 88.25 108 ALA A N 1
ATOM 816 C CA . ALA A 1 108 ? 0.227 0.115 -3.939 1.00 88.25 108 ALA A CA 1
ATOM 817 C C . ALA A 1 108 ? 1.761 0.005 -3.916 1.00 88.25 108 ALA A C 1
ATOM 819 O O . ALA A 1 108 ? 2.322 -0.852 -4.607 1.00 88.25 108 ALA A O 1
ATOM 820 N N . ASP A 1 109 ? 2.429 0.798 -3.074 1.00 88.44 109 ASP A N 1
ATOM 821 C CA . ASP A 1 109 ? 3.872 0.742 -2.893 1.00 88.44 109 ASP A CA 1
ATOM 822 C C . ASP A 1 109 ? 4.307 -0.590 -2.264 1.00 88.44 109 ASP A C 1
ATOM 824 O O . ASP A 1 109 ? 3.591 -1.221 -1.474 1.00 88.44 109 ASP A O 1
ATOM 828 N N . VAL A 1 110 ? 5.543 -1.012 -2.542 1.00 84.56 110 VAL A N 1
ATOM 829 C CA . VAL A 1 110 ? 6.074 -2.301 -2.076 1.00 84.56 110 VAL A CA 1
ATOM 830 C C . VAL A 1 110 ? 7.179 -2.145 -1.030 1.00 84.56 110 VAL A C 1
ATOM 832 O O . VAL A 1 110 ? 7.910 -1.159 -0.941 1.00 84.56 110 VAL A O 1
ATOM 835 N N . GLY A 1 111 ? 7.327 -3.160 -0.177 1.00 84.19 111 GLY A N 1
ATOM 836 C CA . GLY A 1 111 ? 8.432 -3.246 0.780 1.00 84.19 111 GLY A CA 1
ATOM 837 C C . GLY A 1 111 ? 8.500 -2.075 1.771 1.00 84.19 111 GLY A C 1
ATOM 838 O O . GLY A 1 111 ? 7.626 -1.891 2.621 1.00 84.19 111 GLY A O 1
ATOM 839 N N . SER A 1 112 ? 9.594 -1.306 1.733 1.00 86.00 112 SER A N 1
ATOM 840 C CA . SER A 1 112 ? 9.809 -0.193 2.665 1.00 86.00 112 SER A CA 1
ATOM 841 C C . SER A 1 112 ? 8.995 1.054 2.343 1.00 86.00 112 SER A C 1
ATOM 843 O O . SER A 1 112 ? 8.934 1.921 3.208 1.00 86.00 112 SER A O 1
ATOM 845 N N . ASN A 1 113 ? 8.325 1.133 1.199 1.00 87.19 113 ASN A N 1
ATOM 846 C CA . ASN A 1 113 ? 7.445 2.259 0.887 1.00 87.19 113 ASN A CA 1
ATOM 847 C C . ASN A 1 113 ? 5.982 1.971 1.249 1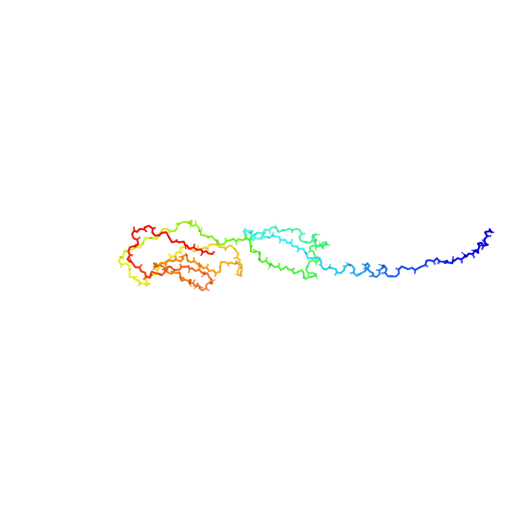.00 87.19 113 ASN A C 1
ATOM 849 O O . ASN A 1 113 ? 5.320 2.882 1.716 1.00 87.19 113 ASN A O 1
ATOM 853 N N . SER A 1 114 ? 5.581 0.693 1.233 1.00 88.69 114 SER A N 1
ATOM 854 C CA . SER A 1 114 ? 4.245 0.220 1.634 1.00 88.69 114 SER A CA 1
ATOM 855 C C . SER A 1 114 ? 3.827 0.586 3.071 1.00 88.69 114 SER A C 1
ATOM 857 O O . SER A 1 114 ? 4.678 0.860 3.929 1.00 88.69 114 SER A O 1
ATOM 859 N N . LEU A 1 115 ? 2.538 0.437 3.388 1.00 91.56 115 LEU A N 1
ATOM 860 C CA . LEU A 1 115 ? 1.915 0.628 4.703 1.00 91.56 115 LEU A CA 1
ATOM 861 C C . LEU A 1 115 ? 2.803 0.197 5.891 1.00 91.56 115 LEU A C 1
ATOM 863 O O . LEU A 1 115 ? 3.177 -0.972 6.079 1.00 91.56 115 LEU A O 1
ATOM 867 N N . LYS A 1 116 ? 3.119 1.157 6.766 1.00 90.75 116 LYS A N 1
ATOM 868 C CA . LYS A 1 116 ? 4.024 0.932 7.906 1.00 90.75 116 LYS A CA 1
ATOM 869 C C . LYS A 1 116 ? 3.304 0.523 9.177 1.00 90.75 116 LYS A C 1
ATOM 871 O O . LYS A 1 116 ? 3.852 -0.292 9.928 1.00 90.75 116 LYS A O 1
ATOM 876 N N . GLY A 1 117 ? 2.100 1.021 9.409 1.00 91.44 117 GLY A N 1
ATOM 877 C CA . GLY A 1 117 ? 1.349 0.708 10.610 1.00 91.44 117 GLY A CA 1
ATOM 878 C C . GLY A 1 117 ? 0.033 1.454 10.664 1.00 91.44 117 GLY A C 1
ATOM 879 O O . GLY A 1 117 ? -0.399 2.033 9.682 1.00 91.44 117 GLY A O 1
ATOM 880 N N . TYR A 1 118 ? -0.586 1.405 11.833 1.00 93.38 118 TYR A N 1
ATOM 881 C CA . TYR A 1 118 ? -1.829 2.101 12.100 1.00 93.38 118 TYR A CA 1
ATOM 882 C C . TYR A 1 118 ? -1.699 2.853 13.408 1.00 93.38 118 TYR A C 1
ATOM 884 O O . TYR A 1 118 ? -1.139 2.337 14.380 1.00 93.38 118 TYR A O 1
ATOM 892 N N . GLU A 1 119 ? -2.259 4.048 13.434 1.00 91.75 119 GLU A N 1
ATOM 893 C CA . GLU A 1 119 ? -2.341 4.877 14.620 1.00 91.75 119 GLU A CA 1
ATOM 894 C C . GLU A 1 119 ? -3.801 5.188 14.922 1.00 91.75 119 GLU A C 1
ATOM 896 O O . GLU A 1 119 ? -4.633 5.321 14.028 1.00 91.75 119 GLU A O 1
ATOM 901 N N . LEU A 1 120 ? -4.126 5.269 16.206 1.00 90.81 120 LEU A N 1
ATOM 902 C CA . LEU A 1 120 ? -5.465 5.592 16.661 1.00 90.81 120 LEU A CA 1
ATOM 903 C C . LEU A 1 120 ? -5.440 6.921 17.393 1.00 90.81 120 LEU A C 1
ATOM 905 O O . LEU A 1 120 ? -4.623 7.112 18.296 1.00 90.81 120 LEU A O 1
ATOM 909 N N . GLU A 1 121 ? -6.379 7.800 17.055 1.00 88.69 121 GLU A N 1
ATOM 910 C CA . GLU A 1 121 ? -6.564 9.044 17.792 1.00 88.69 121 GLU A CA 1
ATOM 911 C C . GLU A 1 121 ? -6.811 8.748 19.279 1.00 88.69 121 GLU A C 1
ATOM 913 O O . GLU A 1 121 ? -7.623 7.887 19.646 1.00 88.69 121 GLU A O 1
ATOM 918 N N . ALA A 1 122 ? -6.079 9.452 20.146 1.00 84.94 122 ALA A N 1
ATOM 919 C CA . ALA A 1 122 ? -6.069 9.186 21.576 1.00 84.94 122 ALA A CA 1
ATOM 920 C C . ALA A 1 122 ? -7.484 9.250 22.172 1.00 84.94 122 ALA A C 1
ATOM 922 O O . ALA A 1 122 ? -8.152 10.281 22.138 1.00 84.94 122 ALA A O 1
ATOM 923 N N . ASN A 1 123 ? -7.925 8.141 22.766 1.00 85.38 123 ASN A N 1
ATOM 924 C CA . ASN A 1 123 ? -9.230 8.036 23.406 1.00 85.38 123 ASN A CA 1
ATOM 925 C C . ASN A 1 123 ? -9.193 7.070 24.609 1.00 85.38 123 ASN A C 1
ATOM 927 O O . ASN A 1 123 ? -8.241 6.311 24.800 1.00 85.38 123 ASN A O 1
ATOM 931 N N . GLU A 1 124 ? -10.228 7.114 25.453 1.00 85.62 124 GLU A N 1
ATOM 932 C CA . GLU A 1 124 ? -10.305 6.302 26.680 1.00 85.62 124 GLU A CA 1
ATOM 933 C C . GLU A 1 124 ? -10.950 4.916 26.484 1.00 85.62 124 GLU A C 1
ATOM 935 O O . GLU A 1 124 ? -10.951 4.099 27.411 1.00 85.62 124 GLU A O 1
ATOM 940 N N . TYR A 1 125 ? -11.511 4.645 25.303 1.00 85.31 125 TYR A N 1
ATOM 941 C CA . TYR A 1 125 ? -12.374 3.487 25.049 1.00 85.31 125 TYR A CA 1
ATOM 942 C C . TYR A 1 125 ? -11.673 2.379 24.272 1.00 85.31 125 TYR A C 1
ATOM 944 O O . TYR A 1 125 ? -11.923 1.208 24.541 1.00 85.31 125 TYR A O 1
ATOM 952 N N . PHE A 1 126 ? -10.763 2.727 23.368 1.00 89.06 126 PHE A N 1
ATOM 953 C CA . PHE A 1 126 ? -10.103 1.829 22.430 1.00 89.06 126 PHE A CA 1
ATOM 954 C C . PHE A 1 126 ? -8.587 2.019 22.459 1.00 89.06 126 PHE A C 1
ATOM 956 O O . PHE A 1 126 ? -8.066 3.115 22.654 1.00 89.06 126 PHE A O 1
ATOM 963 N N . GLY A 1 127 ? -7.862 0.928 22.249 1.00 91.12 127 GLY A N 1
ATOM 964 C CA . GLY A 1 127 ? -6.499 0.958 21.722 1.00 91.12 127 GLY A CA 1
ATOM 965 C C . GLY A 1 127 ? -6.472 0.330 20.333 1.00 91.12 127 GLY A C 1
ATOM 966 O O . GLY A 1 127 ? -7.389 -0.409 19.994 1.00 91.12 127 GLY A O 1
ATOM 967 N N . VAL A 1 128 ? -5.422 0.586 19.558 1.00 93.06 128 VAL A N 1
ATOM 968 C CA . VAL A 1 128 ? -5.144 -0.154 18.321 1.00 93.06 128 VAL A CA 1
ATOM 969 C C . VAL A 1 128 ? -3.993 -1.120 18.561 1.00 93.06 128 VAL A C 1
ATOM 971 O O . VAL A 1 128 ? -2.996 -0.772 19.195 1.00 93.06 128 VAL A O 1
ATOM 974 N N . GLU A 1 129 ? -4.147 -2.346 18.084 1.00 93.50 129 GLU A N 1
ATOM 975 C CA . GLU A 1 129 ? -3.084 -3.337 18.014 1.00 93.50 129 GLU A CA 1
ATOM 976 C C . GLU A 1 129 ? -2.948 -3.785 16.562 1.00 93.50 129 GLU A C 1
ATOM 978 O O . GLU A 1 129 ? -3.927 -4.179 15.935 1.00 93.50 129 GLU A O 1
ATOM 983 N N . VAL A 1 130 ? -1.736 -3.711 16.019 1.00 94.06 130 VAL A N 1
ATOM 984 C CA . VAL A 1 130 ? -1.467 -4.132 14.643 1.00 94.06 130 VAL A CA 1
ATOM 985 C C . VAL A 1 130 ? -1.038 -5.589 14.657 1.00 94.06 130 VAL A C 1
ATOM 987 O O . VAL A 1 130 ? -0.100 -5.968 15.361 1.00 94.06 130 VAL A O 1
ATOM 990 N N . LYS A 1 131 ? -1.734 -6.408 13.880 1.00 93.06 131 LYS A N 1
ATOM 991 C CA . LYS A 1 131 ? -1.362 -7.793 13.617 1.00 93.06 131 LYS A CA 1
ATOM 992 C C . LYS A 1 131 ? -0.695 -7.897 12.256 1.00 93.06 131 LYS A C 1
ATOM 994 O O . LYS A 1 131 ? -0.974 -7.108 11.358 1.00 9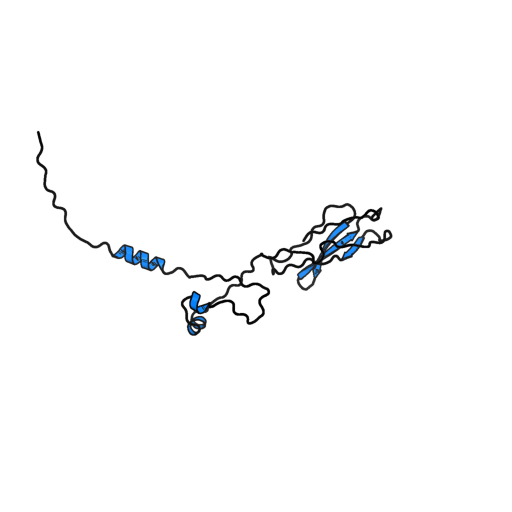3.06 131 LYS A O 1
ATOM 999 N N . GLU A 1 132 ? 0.171 -8.890 12.118 1.00 92.19 132 GLU A N 1
ATOM 1000 C CA . GLU A 1 132 ? 0.883 -9.188 10.881 1.00 92.19 132 GLU A CA 1
ATOM 1001 C C . GLU A 1 132 ? 0.532 -10.609 10.435 1.00 92.19 132 GLU A C 1
ATOM 1003 O O . GLU A 1 132 ? 0.540 -11.546 11.241 1.00 92.19 132 GLU A O 1
ATOM 1008 N N . SER A 1 133 ? 0.160 -10.750 9.165 1.00 90.44 133 SER A N 1
ATOM 1009 C CA . SER A 1 133 ? -0.109 -12.039 8.530 1.00 90.44 133 SER A CA 1
ATOM 1010 C C . SER A 1 133 ? 1.201 -12.720 8.127 1.00 90.44 133 SER A C 1
ATOM 1012 O O . SER A 1 133 ? 2.261 -12.102 8.102 1.00 90.44 133 SER A O 1
ATOM 1014 N N . GLN A 1 134 ? 1.131 -13.995 7.748 1.00 90.94 134 GLN A N 1
ATOM 1015 C CA . GLN A 1 134 ? 2.287 -14.735 7.223 1.00 90.94 134 GLN A CA 1
ATOM 1016 C C . GLN A 1 134 ? 2.851 -14.107 5.940 1.00 90.94 134 GLN A C 1
ATOM 1018 O O . GLN A 1 134 ? 4.048 -14.203 5.686 1.00 90.94 134 GLN A O 1
ATOM 1023 N N . ASP A 1 135 ? 1.998 -13.418 5.184 1.00 86.69 135 ASP A N 1
ATOM 1024 C CA . ASP A 1 135 ? 2.353 -12.721 3.945 1.00 86.69 135 ASP A CA 1
ATOM 1025 C C . ASP A 1 135 ? 2.953 -11.319 4.195 1.00 86.69 135 ASP A C 1
ATOM 1027 O O . ASP A 1 135 ? 3.232 -10.585 3.251 1.00 86.69 135 ASP A O 1
ATOM 1031 N N . GLY A 1 136 ? 3.127 -10.915 5.461 1.00 85.00 136 GLY A N 1
ATOM 1032 C CA . GLY A 1 136 ? 3.619 -9.587 5.856 1.00 85.00 136 GLY A CA 1
ATOM 1033 C C . GLY A 1 136 ? 2.553 -8.484 5.846 1.00 85.00 136 GLY A C 1
ATOM 1034 O O . GLY A 1 136 ? 2.825 -7.357 6.262 1.00 85.00 136 GLY A O 1
ATOM 1035 N N . SER A 1 137 ? 1.324 -8.788 5.409 1.00 85.12 137 SER A N 1
ATOM 1036 C CA . SER A 1 137 ? 0.202 -7.844 5.443 1.00 85.12 137 SER A CA 1
ATOM 1037 C C . SER A 1 137 ? -0.158 -7.463 6.878 1.00 85.12 137 SER A C 1
ATOM 1039 O O . SER A 1 137 ? -0.312 -8.332 7.742 1.00 85.12 137 SER A O 1
ATOM 1041 N N . LYS A 1 138 ? -0.339 -6.163 7.124 1.00 90.12 138 LYS A N 1
ATOM 1042 C CA . LYS A 1 138 ? -0.663 -5.611 8.443 1.00 90.12 138 LYS A CA 1
ATOM 1043 C C . LYS A 1 138 ? -2.133 -5.248 8.542 1.00 90.12 138 LYS A C 1
ATOM 1045 O O . LYS A 1 138 ? -2.652 -4.548 7.677 1.00 90.12 138 LYS A O 1
ATOM 1050 N N . PHE A 1 139 ? -2.778 -5.654 9.628 1.00 90.94 139 PHE A N 1
ATOM 1051 C CA . PHE A 1 139 ? -4.190 -5.377 9.874 1.00 90.94 139 PHE A CA 1
ATOM 1052 C C . PHE A 1 139 ? -4.412 -4.805 11.283 1.00 90.94 139 PHE A C 1
ATOM 1054 O O . PHE A 1 139 ? -3.828 -5.309 12.249 1.00 90.94 139 PHE A O 1
ATOM 1061 N N . PRO A 1 140 ? -5.225 -3.743 11.420 1.00 93.44 140 PRO A N 1
ATOM 1062 C CA . PRO A 1 140 ? -5.509 -3.128 12.705 1.00 93.44 140 PRO A CA 1
ATOM 1063 C C . PRO A 1 140 ? -6.658 -3.845 13.423 1.00 93.44 140 PRO A C 1
ATOM 1065 O O . PRO A 1 140 ? -7.728 -4.089 12.864 1.00 93.44 140 PRO A O 1
ATOM 1068 N N . GLU A 1 141 ? -6.458 -4.125 14.707 1.00 93.56 141 GLU A N 1
ATOM 1069 C CA . GLU A 1 141 ? -7.505 -4.563 15.623 1.00 93.56 141 GLU A CA 1
ATOM 1070 C C . GLU A 1 141 ? -7.714 -3.514 16.711 1.00 93.56 141 GLU A C 1
ATOM 1072 O O . GLU A 1 141 ? -6.787 -3.141 17.435 1.00 93.56 141 GLU A O 1
ATOM 1077 N N . LEU A 1 142 ? -8.954 -3.061 16.871 1.00 91.56 142 LEU A N 1
ATOM 1078 C CA . LEU A 1 142 ? -9.329 -2.217 17.993 1.00 91.56 142 LEU A CA 1
ATOM 1079 C C . LEU A 1 142 ? -9.570 -3.077 19.227 1.00 91.56 142 LEU A C 1
ATOM 1081 O O . LEU A 1 142 ? -10.366 -4.013 19.208 1.00 91.56 142 LEU A O 1
ATOM 1085 N N . VAL A 1 143 ? -8.896 -2.734 20.318 1.00 92.56 143 VAL A N 1
ATOM 1086 C CA . VAL A 1 143 ? -9.012 -3.402 21.612 1.00 92.56 143 VAL A CA 1
ATOM 1087 C C . VAL A 1 143 ? -9.839 -2.531 22.545 1.00 92.56 143 VAL A C 1
ATOM 1089 O O . VAL A 1 143 ? -9.425 -1.428 22.910 1.00 92.56 143 VAL A O 1
ATOM 1092 N N . LEU A 1 144 ? -10.997 -3.036 22.961 1.00 90.12 144 LEU A N 1
ATOM 1093 C CA . LEU A 1 144 ? -11.910 -2.343 23.862 1.00 90.12 144 LEU A CA 1
ATOM 1094 C C . LEU A 1 144 ? -11.317 -2.267 25.276 1.00 90.12 144 LEU A C 1
ATOM 1096 O O . LEU A 1 144 ? -11.091 -3.283 25.924 1.00 90.12 144 LEU A O 1
ATOM 1100 N N . ARG A 1 145 ? -11.073 -1.062 25.785 1.00 89.31 145 ARG A N 1
ATOM 1101 C CA . ARG A 1 145 ? -10.538 -0.804 27.132 1.00 89.31 145 ARG A CA 1
ATOM 1102 C C . ARG A 1 145 ? -11.635 -0.508 28.151 1.00 89.31 145 ARG A C 1
ATOM 1104 O O . ARG A 1 145 ? -11.540 -0.956 29.293 1.00 89.31 145 ARG A O 1
ATOM 1111 N N . ARG A 1 146 ? -12.668 0.246 27.761 1.00 82.25 146 ARG A N 1
ATOM 1112 C CA . ARG A 1 146 ? -13.789 0.641 28.631 1.00 82.25 146 ARG A CA 1
ATOM 1113 C C . ARG A 1 146 ? -15.121 0.547 27.897 1.00 82.25 146 ARG A C 1
ATOM 1115 O O . ARG A 1 146 ? -15.206 0.897 26.730 1.00 82.25 146 ARG A O 1
ATOM 1122 N N . THR A 1 147 ? -16.156 0.135 28.624 1.00 67.81 147 THR A N 1
ATOM 1123 C CA . THR A 1 147 ? -17.495 -0.158 28.083 1.00 67.81 147 THR A CA 1
ATOM 1124 C C . THR A 1 147 ? -18.561 0.865 28.467 1.00 67.81 147 THR A C 1
ATOM 1126 O O . THR A 1 147 ? -19.591 0.954 27.808 1.00 67.81 147 THR A O 1
ATOM 1129 N N . ARG A 1 148 ? -18.340 1.652 29.532 1.00 60.00 148 ARG A N 1
ATOM 1130 C CA . ARG A 1 148 ? -19.337 2.604 30.045 1.00 60.00 148 ARG A CA 1
ATOM 1131 C C . ARG A 1 148 ? -19.570 3.737 29.036 1.00 60.00 148 ARG A C 1
ATOM 1133 O O . ARG A 1 148 ? -18.753 4.645 28.947 1.00 60.00 148 ARG A O 1
ATOM 1140 N N . SER A 1 149 ? -20.726 3.695 28.368 1.00 54.06 149 SER A N 1
ATOM 1141 C CA . SER A 1 149 ? -21.300 4.735 27.498 1.00 54.06 149 SER A CA 1
ATOM 1142 C C . SER A 1 149 ? -20.644 4.924 26.117 1.00 54.06 149 SER A C 1
ATOM 1144 O O . SER A 1 149 ? -20.309 6.035 25.721 1.00 54.06 149 SER A O 1
ATOM 1146 N N . ILE A 1 150 ? -20.554 3.845 25.328 1.00 60.09 150 ILE A N 1
ATOM 1147 C CA . ILE A 1 150 ? -20.349 3.938 23.860 1.00 60.09 150 ILE A CA 1
ATOM 1148 C C . ILE A 1 150 ? -21.583 4.537 23.138 1.00 60.09 150 ILE A C 1
ATOM 1150 O O . ILE A 1 150 ? -21.513 4.919 21.973 1.00 60.09 150 ILE A O 1
ATOM 1154 N N . GLU A 1 151 ? -22.706 4.706 23.844 1.00 55.16 151 GLU A N 1
ATOM 1155 C CA . GLU A 1 151 ? -24.002 5.163 23.316 1.00 55.16 151 GLU A CA 1
ATOM 1156 C C . GLU A 1 151 ? -24.018 6.591 22.739 1.00 55.16 151 GLU A C 1
ATOM 1158 O O . GLU A 1 151 ? -24.974 6.974 22.066 1.00 55.16 151 GLU A O 1
ATOM 1163 N N . ARG A 1 152 ? -22.974 7.398 22.960 1.00 53.72 152 ARG A N 1
ATOM 1164 C CA . ARG A 1 152 ? -22.829 8.711 22.317 1.00 53.72 152 ARG A CA 1
ATOM 1165 C C . ARG A 1 152 ? -21.795 8.622 21.212 1.00 53.72 152 ARG A C 1
ATOM 1167 O O . ARG A 1 152 ? -20.629 8.907 21.450 1.00 53.72 152 ARG A O 1
ATOM 1174 N N . GLU A 1 153 ? -22.251 8.186 20.038 1.00 51.97 153 GLU A N 1
ATOM 1175 C CA . GLU A 1 153 ? -21.655 8.435 18.716 1.00 51.97 153 GLU A CA 1
ATOM 1176 C C . GLU A 1 153 ? -20.126 8.584 18.748 1.00 51.97 153 GLU A C 1
ATOM 1178 O O . GLU A 1 153 ? -19.557 9.627 18.420 1.00 51.97 153 GLU A O 1
ATOM 1183 N N . SER A 1 154 ? -19.456 7.541 19.242 1.00 58.72 154 SER A N 1
ATOM 1184 C CA . SER A 1 154 ? -18.007 7.546 19.396 1.00 58.72 154 SER A CA 1
ATOM 1185 C C . SER A 1 154 ? -17.390 7.399 18.013 1.00 58.72 154 SER A C 1
ATOM 1187 O O . SER A 1 154 ? -17.235 6.297 17.496 1.00 58.72 154 SER A O 1
ATOM 1189 N N . ARG A 1 155 ? -17.091 8.532 17.378 1.00 69.62 155 ARG A N 1
ATOM 1190 C CA . ARG A 1 155 ? -16.264 8.564 16.175 1.00 69.62 155 ARG A CA 1
ATOM 1191 C C . ARG A 1 155 ? -14.850 8.195 16.593 1.00 69.62 155 ARG A C 1
ATOM 1193 O O . ARG A 1 155 ? -14.251 8.872 17.422 1.00 69.62 155 ARG A O 1
ATOM 1200 N N . VAL A 1 156 ? -14.359 7.094 16.046 1.00 75.81 156 VAL A N 1
ATOM 1201 C CA . VAL A 1 156 ? -13.001 6.611 16.265 1.00 75.81 156 VAL A CA 1
ATOM 1202 C C . VAL A 1 156 ? -12.240 6.841 14.967 1.00 75.81 156 VAL A C 1
ATOM 1204 O O . VAL A 1 156 ? -12.642 6.329 13.925 1.00 75.81 156 VAL A O 1
ATOM 1207 N N . CYS A 1 157 ? -11.175 7.636 15.025 1.00 82.50 157 CYS A N 1
ATOM 1208 C CA . CYS A 1 157 ? -10.331 7.924 13.871 1.00 82.50 157 CYS A CA 1
ATOM 1209 C C . CYS A 1 157 ? -9.106 7.009 13.903 1.00 82.50 157 CYS A C 1
ATOM 1211 O O . CYS A 1 157 ? -8.326 7.048 14.858 1.00 82.50 157 CYS A O 1
ATOM 1213 N N . VAL A 1 158 ? -8.952 6.192 12.862 1.00 83.94 158 VAL A N 1
ATOM 1214 C CA . VAL A 1 158 ? -7.756 5.378 12.624 1.00 83.94 158 VAL A CA 1
ATOM 1215 C C . VAL A 1 158 ? -7.007 5.993 11.446 1.00 83.94 158 VAL A C 1
ATOM 1217 O O . VAL A 1 158 ? -7.610 6.258 10.408 1.00 83.94 158 VAL A O 1
ATOM 1220 N N . CYS A 1 159 ? -5.712 6.222 11.622 1.00 86.62 159 CYS A N 1
ATOM 1221 C CA . CYS A 1 159 ? -4.780 6.663 10.591 1.00 86.62 159 CYS A CA 1
ATOM 1222 C C . CYS A 1 159 ? -3.894 5.485 10.165 1.00 86.62 159 CYS A C 1
ATOM 1224 O O . CYS A 1 159 ? -3.620 4.591 10.972 1.00 86.62 159 CYS A O 1
ATOM 1226 N N . CYS A 1 160 ? -3.450 5.499 8.914 1.00 86.38 160 CYS A N 1
ATOM 1227 C CA . CYS A 1 160 ? -2.553 4.523 8.299 1.00 86.38 160 CYS A CA 1
ATOM 1228 C C . CYS A 1 160 ? -1.291 5.206 7.764 1.00 86.38 160 CYS A C 1
ATOM 1230 O O . CYS A 1 160 ? -1.391 6.410 7.432 1.00 86.38 160 CYS A O 1
#

Organism: NCBI:txid333673

InterPro domains:
  IPR013164 Cadherin, N-terminal [PF08266] (34-74)
  IPR015919 Cadherin-like superfamily [SSF49313] (75-153)
  IPR020894 Cadherin conserved site [PS00232] (69-79)
  IPR050174 Protocadherin/Cadherin-related Cell Adhesion [PTHR24028] (67-153)

Foldseek 3Di:
DDDDDDDDDDDDDDDPPPPVVVVVVVVPPDDDDDDFDDPLPDDPPDDRDDVQVVNVHDPVCCVVVVDDDDDDFDLPWDWDFPDPADDDDDDLPDDFFDKAWDGATDTSTDDPSDDDAKAKDDDQFWDWDWDADPVRGITIIIGGHDRPDPVPPDRIDMDD

Sequence (160 aa):
MAERRRQRRGPGGGRALPAALLLCLWCRAAAERVRYAIPEELAAGSLVGPLARDLGLSADELPARKLQVAIEDVNDNAPHFLKENIRLEIIESTPPGARISVDVAEDADVGSNSLKGYELEANEYFGVEVKESQDGSKFPELVLRRTRSIERESRVCVCC

Secondary structure (DSSP, 8-state):
-----------------HHHHHHHHHTT-----------TTPPTT-----HHHHTT--TTHHHHTT----------PPPEES-S-------TTPPTT-EEE-PPEE----TTSS----EE---SSEEEEEEE-TTS-EEEEEEE---TTTTTT----EE-

pLDDT: mean 78.29, std 15.27, range [37.38, 94.06]

Radius of gyration: 34.02 Å; chains: 1; bounding box: 87×81×62 Å